Protein AF-A0A6I5RK06-F1 (afdb_monomer_lite)

Foldseek 3Di:
DDDDDDDDDDPVVVVVLVVVCVVVVHDSVVVVVVVVVVVVVVVVCVVPPDDWDWDADPVRDTDTPDD

Sequence (67 aa):
MSKQVRISLSDKDAEYLADIAKKMGIKEAEVMKKGLQLMALYARTRTEESSTLILKDEEGGKEVMII

Radius of gyration: 14.42 Å; chains: 1; bounding box: 31×34×26 Å

Secondary structure (DSSP, 8-state):
-PPP------HHHHHHHHHHHHHHTS-HHHHHHHHHHHHHHHHHHHH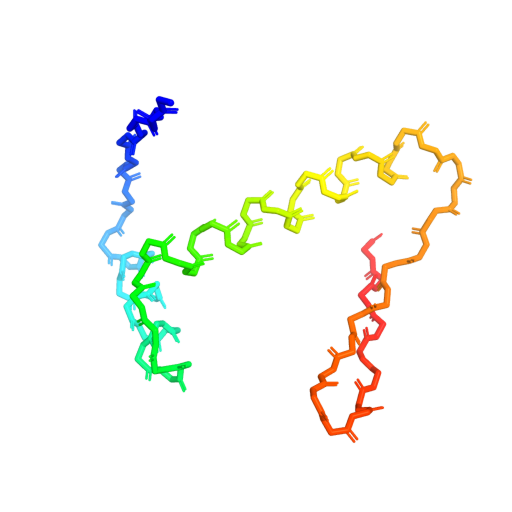SS---EEEE-TT--EEEE--

pLDDT: mean 77.67, std 16.63, range [49.34, 97.31]

Structure (mmCIF, N/CA/C/O backbone):
data_AF-A0A6I5RK06-F1
#
_entry.id   AF-A0A6I5RK06-F1
#
loop_
_atom_site.group_PDB
_atom_site.id
_atom_site.type_symbol
_atom_site.label_atom_id
_atom_site.label_alt_id
_atom_site.label_comp_id
_atom_site.label_asym_id
_atom_site.label_entity_id
_atom_site.label_seq_id
_atom_site.pdbx_PDB_ins_code
_atom_site.Cartn_x
_atom_site.Cartn_y
_atom_site.Cartn_z
_atom_site.occupancy
_atom_site.B_iso_or_equiv
_atom_site.auth_seq_id
_atom_site.auth_comp_id
_atom_site.auth_asym_id
_atom_site.auth_atom_id
_atom_site.pdbx_PDB_model_num
ATOM 1 N N . MET A 1 1 ? 17.520 12.004 11.379 1.00 50.22 1 MET A N 1
ATOM 2 C CA . MET A 1 1 ? 16.588 12.953 10.730 1.00 50.22 1 MET A CA 1
ATOM 3 C C . MET A 1 1 ? 15.565 12.158 9.938 1.00 50.22 1 MET A C 1
ATOM 5 O O . MET A 1 1 ? 15.975 11.323 9.142 1.00 50.22 1 MET A O 1
ATOM 9 N N . SER A 1 2 ? 14.267 12.360 10.163 1.00 73.12 2 SER A N 1
ATOM 10 C CA . SER A 1 2 ? 13.216 11.788 9.314 1.00 73.12 2 SER A CA 1
ATOM 11 C C . SER A 1 2 ? 12.948 12.729 8.135 1.00 73.12 2 SER A C 1
ATOM 13 O O . SER A 1 2 ? 12.735 13.924 8.326 1.00 73.12 2 SER A O 1
ATOM 15 N N . LYS A 1 3 ? 12.986 12.210 6.902 1.00 78.62 3 LYS A N 1
ATOM 16 C CA . LYS A 1 3 ? 12.491 12.937 5.723 1.00 78.62 3 LYS A CA 1
ATOM 17 C C . LYS A 1 3 ? 10.977 12.749 5.643 1.00 78.62 3 LYS A C 1
ATOM 19 O O . LYS A 1 3 ? 10.506 11.617 5.690 1.00 78.62 3 LYS A O 1
ATOM 24 N N . GLN A 1 4 ? 10.228 13.843 5.521 1.00 82.31 4 GLN A N 1
ATOM 25 C CA . GLN A 1 4 ? 8.796 13.793 5.224 1.00 82.31 4 GLN A CA 1
ATOM 26 C C . GLN A 1 4 ? 8.588 13.789 3.709 1.00 82.31 4 GLN A C 1
ATOM 28 O O . GLN A 1 4 ? 9.143 14.629 3.003 1.00 82.31 4 GLN A O 1
ATOM 33 N N . VAL A 1 5 ? 7.779 12.849 3.225 1.00 83.31 5 VAL A N 1
ATOM 34 C CA . VAL A 1 5 ? 7.332 12.770 1.830 1.00 83.31 5 VAL A CA 1
ATOM 35 C C . VAL A 1 5 ? 5.820 12.957 1.832 1.00 83.31 5 VAL A C 1
ATOM 37 O O . VAL A 1 5 ? 5.125 12.305 2.610 1.00 83.31 5 VAL A O 1
ATOM 40 N N . ARG A 1 6 ? 5.313 13.868 0.996 1.00 87.12 6 ARG A N 1
ATOM 41 C CA . ARG A 1 6 ? 3.874 14.052 0.774 1.00 87.12 6 ARG A CA 1
ATOM 42 C C . ARG A 1 6 ? 3.483 13.340 -0.511 1.00 87.12 6 ARG A C 1
ATOM 44 O O . ARG A 1 6 ? 4.178 13.477 -1.513 1.00 87.12 6 ARG A O 1
ATOM 51 N N . ILE A 1 7 ? 2.393 12.587 -0.458 1.00 84.50 7 ILE A N 1
ATOM 52 C CA . ILE A 1 7 ? 1.889 11.790 -1.573 1.00 84.50 7 ILE A CA 1
ATOM 53 C C . ILE A 1 7 ? 0.428 12.178 -1.767 1.00 84.50 7 ILE A C 1
ATOM 55 O O . ILE A 1 7 ? -0.320 12.257 -0.794 1.00 84.50 7 ILE A O 1
ATOM 59 N N . SER A 1 8 ? 0.049 12.448 -3.010 1.00 91.75 8 SER A N 1
ATOM 60 C CA . SER A 1 8 ? -1.339 12.665 -3.406 1.00 91.75 8 SER A CA 1
ATOM 61 C C . SER A 1 8 ? -1.843 11.394 -4.073 1.00 91.75 8 SER A C 1
ATOM 63 O O . SER A 1 8 ? -1.213 10.902 -5.007 1.00 91.75 8 SER A O 1
ATOM 65 N N . LEU A 1 9 ? -2.950 10.863 -3.568 1.00 90.56 9 LEU A N 1
ATOM 66 C CA . LEU A 1 9 ? -3.624 9.680 -4.093 1.00 90.56 9 LEU A CA 1
ATOM 67 C C . LEU A 1 9 ? -4.980 10.092 -4.664 1.00 90.56 9 LEU A C 1
ATOM 69 O O . LEU A 1 9 ? -5.526 11.122 -4.266 1.00 90.56 9 LEU A O 1
ATOM 73 N N . SER A 1 10 ? -5.511 9.294 -5.590 1.00 96.25 10 SER A N 1
ATOM 74 C CA . SER A 1 10 ? -6.927 9.406 -5.935 1.00 96.25 10 SER A CA 1
ATOM 75 C C . SER A 1 10 ? -7.784 8.982 -4.738 1.00 96.25 10 SER A C 1
ATOM 77 O O . SER A 1 10 ? -7.318 8.219 -3.888 1.00 96.25 10 SER A O 1
ATOM 79 N N . ASP A 1 11 ? -9.037 9.434 -4.680 1.00 94.50 11 ASP A N 1
ATOM 80 C CA . ASP A 1 11 ? -9.946 9.087 -3.577 1.00 94.50 11 ASP A CA 1
ATOM 81 C C . ASP A 1 11 ? -10.082 7.565 -3.414 1.00 94.50 11 ASP A C 1
ATOM 83 O O . ASP A 1 11 ? -9.990 7.034 -2.311 1.00 94.50 11 ASP A O 1
ATOM 87 N N . LYS A 1 12 ? -10.176 6.840 -4.535 1.00 95.94 12 LYS A N 1
ATOM 88 C CA . LYS A 1 12 ? -10.273 5.376 -4.548 1.00 95.94 12 LYS A CA 1
ATOM 89 C C . LYS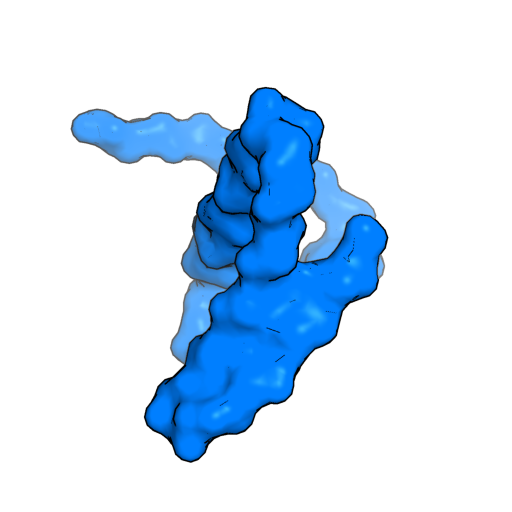 A 1 12 ? -9.009 4.691 -4.020 1.00 95.94 12 LYS A C 1
ATOM 91 O O . LYS A 1 12 ? -9.098 3.698 -3.302 1.00 95.94 12 LYS A O 1
ATOM 96 N N . ASP A 1 13 ? -7.830 5.198 -4.377 1.00 93.69 13 ASP A N 1
ATOM 97 C CA . ASP A 1 13 ? -6.564 4.632 -3.896 1.00 93.69 13 ASP A CA 1
ATOM 98 C C . ASP A 1 13 ? -6.359 4.923 -2.404 1.00 93.69 13 ASP A C 1
ATOM 100 O O . ASP A 1 13 ? -5.818 4.088 -1.677 1.00 93.69 13 ASP A O 1
ATOM 104 N N . ALA A 1 14 ? -6.820 6.088 -1.936 1.00 94.19 14 ALA A N 1
ATOM 105 C CA . ALA A 1 14 ? -6.815 6.441 -0.522 1.00 94.19 14 ALA A CA 1
ATOM 106 C C . ALA A 1 14 ? -7.749 5.527 0.289 1.00 94.19 14 ALA A C 1
ATOM 108 O O . ALA A 1 14 ? -7.334 5.007 1.323 1.00 94.19 14 ALA A O 1
ATOM 109 N N . GLU A 1 15 ? -8.963 5.257 -0.204 1.00 96.56 15 GLU A N 1
ATOM 110 C CA . GLU A 1 15 ? -9.883 4.287 0.409 1.00 96.56 15 GLU A CA 1
ATOM 111 C C . GLU A 1 15 ? -9.260 2.888 0.488 1.00 96.56 15 GLU A C 1
ATOM 113 O O . GLU A 1 15 ? -9.293 2.242 1.536 1.00 96.56 15 GLU A O 1
ATOM 118 N N . TYR A 1 16 ? -8.620 2.438 -0.593 1.00 95.75 16 TYR A N 1
ATOM 119 C CA . TYR A 1 16 ? -7.961 1.135 -0.620 1.00 95.75 16 TYR A CA 1
ATOM 120 C C . TYR A 1 16 ? -6.804 1.042 0.388 1.00 95.75 16 TYR A C 1
ATOM 122 O O . TYR A 1 16 ? -6.657 0.036 1.089 1.00 95.75 16 TYR A O 1
ATOM 130 N N . LEU A 1 17 ? -5.998 2.103 0.506 1.00 94.62 17 LEU A N 1
ATOM 131 C CA . LEU A 1 17 ? -4.925 2.194 1.496 1.00 94.62 17 LEU A CA 1
ATOM 132 C C . LEU A 1 17 ? -5.471 2.144 2.931 1.00 94.62 17 LEU A C 1
ATOM 134 O O . LEU A 1 17 ? -4.922 1.418 3.768 1.00 94.62 17 LEU A O 1
ATOM 138 N N . ALA A 1 18 ? -6.552 2.878 3.202 1.00 96.06 18 ALA A N 1
ATOM 139 C CA . ALA A 1 18 ? -7.218 2.894 4.499 1.00 96.06 18 ALA A CA 1
ATOM 140 C C . ALA A 1 18 ? -7.758 1.503 4.876 1.00 96.06 18 ALA A C 1
ATOM 142 O O . ALA A 1 18 ? -7.569 1.042 6.006 1.00 96.06 18 ALA A O 1
ATOM 143 N N . ASP A 1 19 ? -8.354 0.787 3.921 1.00 97.31 19 ASP A N 1
ATOM 144 C CA . ASP A 1 19 ? -8.865 -0.570 4.125 1.00 97.31 19 ASP A CA 1
ATOM 145 C C . ASP A 1 19 ? -7.757 -1.579 4.444 1.00 97.31 19 ASP A C 1
ATOM 147 O O . ASP A 1 19 ? -7.912 -2.412 5.344 1.00 97.31 19 ASP A O 1
ATOM 151 N N . ILE A 1 20 ? -6.620 -1.504 3.746 1.00 94.56 20 ILE A N 1
ATOM 152 C CA . ILE A 1 20 ? -5.453 -2.347 4.041 1.00 94.56 20 ILE A CA 1
ATOM 153 C C . ILE A 1 20 ? -4.932 -2.045 5.446 1.00 94.56 20 ILE A C 1
ATOM 155 O O . ILE A 1 20 ? -4.739 -2.965 6.244 1.00 94.56 20 ILE A O 1
ATOM 159 N N . ALA A 1 21 ? -4.739 -0.763 5.767 1.00 95.25 21 ALA A N 1
ATOM 160 C CA . ALA A 1 21 ? -4.253 -0.327 7.072 1.00 95.25 21 ALA A CA 1
ATOM 161 C C . ALA A 1 21 ? -5.151 -0.849 8.203 1.00 95.25 21 ALA A C 1
ATOM 163 O O . ALA A 1 21 ? -4.657 -1.408 9.186 1.00 95.25 21 ALA A O 1
ATOM 164 N N . LYS A 1 22 ? -6.473 -0.765 8.012 1.00 96.81 22 LYS A N 1
ATOM 165 C CA . LYS A 1 22 ? -7.477 -1.286 8.941 1.00 96.81 22 LYS A CA 1
ATOM 166 C C . LYS A 1 22 ? -7.389 -2.803 9.109 1.00 96.81 22 LYS A C 1
ATOM 168 O O . LYS A 1 22 ? -7.359 -3.269 10.245 1.00 96.81 22 LYS A O 1
ATOM 173 N N . LYS A 1 23 ? -7.321 -3.572 8.016 1.00 95.19 23 LYS A N 1
ATOM 174 C CA . LYS A 1 23 ? -7.201 -5.046 8.066 1.00 95.19 23 LYS A CA 1
ATOM 175 C C . LYS A 1 23 ? -5.930 -5.502 8.777 1.00 95.19 23 LYS A C 1
ATOM 177 O O . LYS A 1 23 ? -5.948 -6.504 9.479 1.00 95.19 23 LYS A O 1
ATOM 182 N N . MET A 1 24 ? -4.845 -4.753 8.607 1.00 91.25 24 MET A N 1
ATOM 183 C CA . MET A 1 24 ? -3.548 -5.045 9.212 1.00 91.25 24 MET A CA 1
ATOM 184 C C . MET A 1 24 ? -3.395 -4.490 10.638 1.00 91.25 24 MET A C 1
ATOM 186 O O . MET A 1 24 ? -2.387 -4.765 11.282 1.00 91.25 24 MET A O 1
ATOM 190 N N . GLY A 1 25 ? -4.342 -3.683 11.130 1.00 95.00 25 GLY A N 1
ATOM 1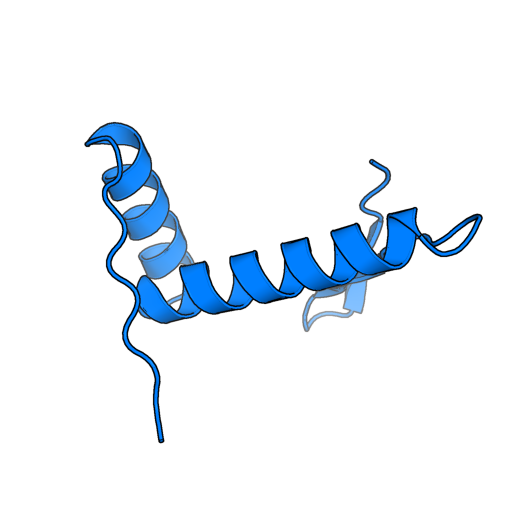91 C CA . GLY A 1 25 ? -4.240 -3.038 12.442 1.00 95.00 25 GLY A CA 1
ATOM 192 C C . GLY A 1 25 ? -3.082 -2.036 12.561 1.00 95.00 25 GLY A C 1
ATOM 193 O O . GLY A 1 25 ? -2.559 -1.828 13.655 1.00 95.00 25 GLY A O 1
ATOM 194 N N . ILE A 1 26 ? -2.657 -1.420 11.452 1.00 94.31 26 ILE A N 1
ATOM 195 C CA . ILE A 1 26 ? -1.533 -0.468 11.406 1.00 94.31 26 ILE A CA 1
ATOM 196 C C . ILE A 1 26 ? -1.955 0.879 10.810 1.00 94.31 26 ILE A C 1
ATOM 198 O O . ILE A 1 26 ? -3.063 1.049 10.316 1.00 94.31 26 ILE A O 1
ATOM 202 N N . LYS A 1 27 ? -1.057 1.869 10.857 1.00 95.06 27 LYS A N 1
ATOM 203 C CA . LYS A 1 27 ? -1.275 3.178 10.223 1.00 95.06 27 LYS A CA 1
ATOM 204 C C . LYS A 1 27 ? -1.016 3.095 8.719 1.00 95.06 27 LYS A C 1
ATOM 206 O O . LYS A 1 27 ? -0.069 2.433 8.300 1.00 95.06 27 LYS A O 1
ATOM 211 N N . GLU A 1 28 ? -1.753 3.870 7.929 1.00 93.38 28 GLU A N 1
ATOM 212 C CA . GLU A 1 28 ? -1.554 4.006 6.473 1.00 93.38 28 GLU A CA 1
ATOM 213 C C . GLU A 1 28 ? -0.102 4.345 6.099 1.00 93.38 28 GLU A C 1
ATOM 215 O O . GLU A 1 28 ? 0.463 3.774 5.169 1.00 93.38 28 GLU A O 1
ATOM 220 N N . ALA A 1 29 ? 0.555 5.211 6.879 1.00 91.62 29 ALA A N 1
ATOM 221 C CA . ALA A 1 29 ? 1.966 5.544 6.681 1.00 91.62 29 ALA A CA 1
ATOM 222 C C . ALA A 1 29 ? 2.892 4.315 6.790 1.00 91.62 29 ALA A C 1
ATOM 224 O O . ALA A 1 29 ? 3.893 4.229 6.079 1.00 91.62 29 ALA A O 1
ATOM 225 N N . GLU A 1 30 ? 2.558 3.354 7.655 1.00 90.75 30 GLU A N 1
ATOM 226 C CA . GLU A 1 30 ? 3.333 2.12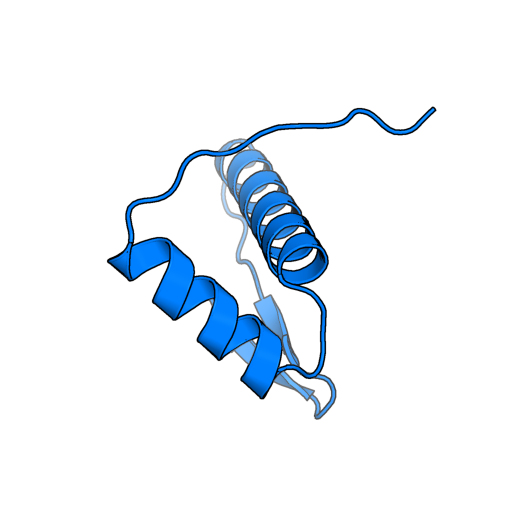3 7.820 1.00 90.75 30 GLU A CA 1
ATOM 227 C C . GLU A 1 30 ? 3.076 1.149 6.660 1.00 90.75 30 GLU A C 1
ATOM 229 O O . GLU A 1 30 ? 4.013 0.494 6.202 1.00 90.75 30 GLU A O 1
ATOM 234 N N . VAL A 1 31 ? 1.849 1.113 6.120 1.00 92.62 31 VAL A N 1
ATOM 235 C CA . VAL A 1 31 ? 1.531 0.386 4.876 1.00 92.62 31 VAL A CA 1
ATOM 236 C C . VAL A 1 31 ? 2.362 0.939 3.718 1.00 92.62 31 VAL A C 1
ATOM 238 O O . VAL A 1 31 ? 3.060 0.182 3.047 1.00 92.62 31 VAL A O 1
ATOM 241 N N . MET A 1 32 ? 2.375 2.263 3.534 1.00 91.56 32 MET A N 1
ATOM 242 C CA . MET A 1 32 ? 3.164 2.915 2.482 1.00 91.56 32 MET A CA 1
ATOM 243 C C . MET A 1 32 ? 4.662 2.656 2.635 1.00 91.56 32 MET A C 1
ATOM 245 O O . MET A 1 32 ? 5.354 2.386 1.656 1.00 91.56 32 MET A O 1
ATOM 249 N N . LYS A 1 33 ? 5.177 2.688 3.867 1.00 89.00 33 LYS A N 1
ATOM 250 C CA . LYS A 1 33 ? 6.578 2.373 4.158 1.00 89.00 33 LYS A CA 1
ATOM 251 C C . LYS A 1 33 ? 6.927 0.927 3.794 1.00 89.00 33 LYS A C 1
ATOM 253 O O . LYS A 1 33 ? 7.950 0.713 3.146 1.00 89.00 33 LYS A O 1
ATOM 258 N N . LYS A 1 34 ? 6.080 -0.046 4.152 1.00 89.50 34 LYS A N 1
ATOM 259 C CA . LYS A 1 34 ? 6.248 -1.458 3.760 1.00 89.50 34 LYS A CA 1
ATOM 260 C C . LYS A 1 34 ? 6.178 -1.630 2.238 1.00 89.50 34 LYS A C 1
ATOM 262 O O . LYS A 1 34 ? 7.028 -2.308 1.667 1.00 89.50 34 LYS A O 1
ATOM 267 N N . GLY A 1 35 ? 5.238 -0.955 1.573 1.00 89.00 35 GLY A N 1
ATOM 268 C CA . GLY A 1 35 ? 5.124 -0.950 0.111 1.00 89.00 35 GLY A CA 1
ATOM 269 C C . GLY A 1 35 ? 6.375 -0.396 -0.579 1.00 89.00 35 GLY A C 1
ATOM 270 O O . GLY A 1 35 ? 6.910 -1.020 -1.491 1.00 89.00 35 GLY A O 1
ATOM 271 N N . LEU A 1 36 ? 6.912 0.728 -0.093 1.00 87.88 36 LEU A N 1
ATOM 272 C CA . LEU A 1 36 ? 8.162 1.305 -0.603 1.00 87.88 36 LEU A CA 1
ATOM 273 C C . LEU A 1 36 ? 9.360 0.367 -0.411 1.00 87.88 36 LEU A C 1
ATOM 275 O O . LEU A 1 36 ? 10.193 0.258 -1.307 1.00 87.88 36 LEU A O 1
ATOM 279 N N . GLN A 1 37 ? 9.451 -0.325 0.729 1.00 84.75 37 GLN A N 1
ATOM 280 C CA . GLN A 1 37 ? 10.504 -1.318 0.973 1.00 84.75 37 GLN A CA 1
ATOM 281 C C . GLN A 1 37 ? 10.420 -2.489 -0.012 1.00 84.75 37 GLN A C 1
ATOM 283 O O . GLN A 1 37 ? 11.447 -2.899 -0.554 1.00 84.75 37 GLN A O 1
ATOM 288 N N . LEU A 1 38 ? 9.210 -2.986 -0.283 1.00 84.25 38 LEU A N 1
ATOM 289 C CA . LEU A 1 38 ? 8.985 -4.052 -1.258 1.00 84.25 38 LEU A CA 1
ATOM 290 C C . LEU A 1 38 ? 9.377 -3.607 -2.673 1.00 84.25 38 LEU A C 1
ATOM 292 O O . LEU A 1 38 ? 10.096 -4.324 -3.365 1.00 84.25 38 LEU A O 1
ATOM 296 N N . MET A 1 39 ? 8.979 -2.399 -3.078 1.00 82.06 39 MET A N 1
ATOM 297 C CA . MET A 1 39 ? 9.340 -1.833 -4.382 1.00 82.06 39 MET A CA 1
ATOM 298 C C . MET A 1 39 ? 10.847 -1.589 -4.521 1.00 82.06 39 MET A C 1
ATOM 300 O O . MET A 1 39 ? 11.410 -1.813 -5.590 1.00 82.06 39 MET A O 1
ATOM 304 N N . ALA A 1 40 ? 11.524 -1.163 -3.452 1.00 81.00 40 ALA A N 1
ATOM 305 C CA . ALA A 1 40 ? 12.977 -1.006 -3.447 1.00 81.00 40 ALA A CA 1
ATOM 306 C C . ALA A 1 40 ? 13.696 -2.356 -3.585 1.00 81.00 40 ALA A C 1
ATOM 308 O O . ALA A 1 40 ? 14.660 -2.467 -4.344 1.00 81.00 40 ALA A O 1
ATOM 309 N N . LEU A 1 41 ? 13.210 -3.387 -2.884 1.00 77.44 41 LEU A N 1
ATOM 310 C CA . LEU A 1 41 ? 13.720 -4.749 -3.021 1.00 77.44 41 LEU A CA 1
ATOM 311 C C . LEU A 1 41 ? 13.519 -5.251 -4.454 1.00 77.44 41 LEU A C 1
ATOM 313 O O . LEU A 1 41 ? 14.475 -5.708 -5.068 1.00 77.44 41 LEU A O 1
ATOM 317 N N . TYR A 1 42 ? 12.327 -5.056 -5.021 1.00 76.75 42 TYR A N 1
ATOM 318 C CA . TYR A 1 42 ? 12.034 -5.375 -6.415 1.00 76.75 42 TYR A CA 1
ATOM 319 C C . TYR A 1 42 ? 12.985 -4.682 -7.405 1.00 76.75 42 TYR A C 1
ATOM 321 O O . TYR A 1 42 ? 13.569 -5.331 -8.277 1.00 76.75 42 TYR A O 1
ATOM 329 N N . ALA A 1 43 ? 13.184 -3.369 -7.262 1.00 76.62 43 ALA A N 1
ATOM 330 C CA . ALA A 1 43 ? 14.061 -2.605 -8.146 1.00 76.62 43 ALA A CA 1
ATOM 331 C C . ALA A 1 43 ? 15.502 -3.138 -8.113 1.00 76.62 43 ALA A C 1
ATOM 333 O O . ALA A 1 43 ? 16.126 -3.282 -9.161 1.00 76.62 43 ALA A O 1
ATOM 334 N N . ARG A 1 44 ? 15.995 -3.508 -6.924 1.00 71.38 44 ARG A N 1
ATOM 335 C CA . ARG A 1 44 ? 17.304 -4.150 -6.756 1.00 71.38 44 ARG A CA 1
ATOM 336 C C . ARG A 1 44 ? 17.354 -5.541 -7.397 1.00 71.38 44 ARG A C 1
ATOM 338 O O . ARG A 1 44 ? 18.339 -5.879 -8.046 1.00 71.38 44 ARG A O 1
ATOM 345 N N . THR A 1 45 ? 16.293 -6.333 -7.273 1.00 68.44 45 THR A N 1
ATOM 346 C CA . THR A 1 45 ? 16.239 -7.675 -7.875 1.00 68.44 45 THR A CA 1
ATOM 347 C C . THR A 1 45 ? 16.176 -7.657 -9.402 1.00 68.44 45 THR A C 1
ATOM 349 O O . THR A 1 45 ? 16.658 -8.573 -10.047 1.00 68.44 45 THR A O 1
ATOM 352 N N . ARG A 1 46 ? 15.654 -6.593 -10.027 1.00 59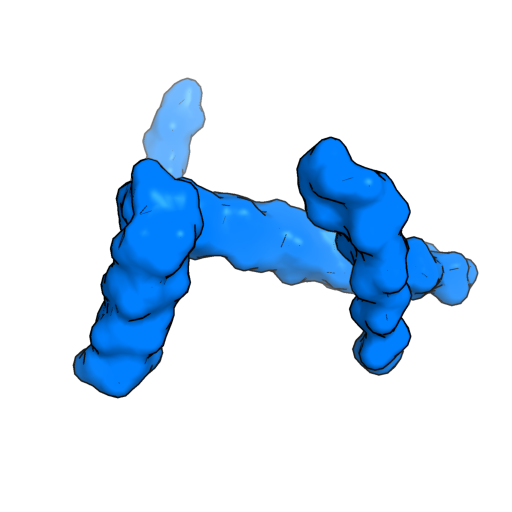.94 46 ARG A N 1
ATOM 353 C CA . ARG A 1 46 ? 15.729 -6.436 -11.492 1.00 59.94 46 ARG A CA 1
ATOM 354 C C . ARG A 1 46 ? 17.121 -6.065 -12.003 1.00 59.94 46 ARG A C 1
ATOM 356 O O . ARG A 1 46 ? 17.383 -6.233 -13.189 1.00 59.94 46 ARG A O 1
ATOM 363 N N . THR A 1 47 ? 17.993 -5.550 -11.138 1.00 60.59 47 THR A N 1
ATOM 364 C CA . THR A 1 47 ? 19.385 -5.228 -11.490 1.00 60.59 47 THR A CA 1
ATOM 365 C C . THR A 1 47 ? 20.352 -6.395 -11.281 1.00 60.59 47 THR A C 1
ATOM 367 O O . THR A 1 47 ? 21.472 -6.337 -11.776 1.00 60.59 47 THR A O 1
ATOM 370 N N . GLU A 1 48 ? 19.931 -7.454 -10.585 1.00 56.75 48 GLU A N 1
ATOM 371 C CA . GLU A 1 48 ? 20.700 -8.684 -10.373 1.00 56.75 48 GLU A CA 1
ATOM 372 C C . GLU A 1 48 ? 20.008 -9.820 -11.154 1.00 56.75 48 GLU A C 1
ATOM 374 O O . GLU A 1 48 ? 18.863 -10.162 -10.867 1.00 56.75 48 GLU A O 1
ATOM 379 N N . GLU A 1 49 ? 20.656 -10.378 -12.184 1.00 51.66 49 GLU A N 1
ATOM 380 C CA . GLU A 1 49 ? 20.080 -11.435 -13.031 1.00 51.66 49 GLU A CA 1
ATOM 381 C C . GLU A 1 49 ? 19.531 -12.598 -12.176 1.00 51.66 49 GLU A C 1
ATOM 383 O O . GLU A 1 49 ? 20.283 -13.335 -11.547 1.00 51.66 49 GLU A O 1
ATOM 388 N N . SER A 1 50 ? 18.204 -12.774 -12.187 1.00 53.44 50 SER A N 1
ATOM 389 C CA . SER A 1 50 ? 17.441 -13.829 -11.494 1.00 53.44 50 SER A CA 1
ATOM 390 C C . SER A 1 50 ? 17.333 -13.705 -9.971 1.00 53.44 50 SER A C 1
ATOM 392 O O . SER A 1 50 ? 17.940 -14.468 -9.222 1.00 53.44 50 SER A O 1
ATOM 394 N N . SER A 1 51 ? 16.445 -12.833 -9.485 1.00 54.03 51 SER A N 1
ATOM 395 C CA . SER A 1 51 ? 16.003 -12.900 -8.086 1.00 54.03 51 SER A CA 1
ATOM 396 C C . SER A 1 51 ? 14.519 -13.255 -7.960 1.00 54.03 51 SER A C 1
ATOM 398 O O . SER A 1 51 ? 13.645 -12.582 -8.496 1.00 54.03 51 SER A O 1
ATOM 400 N N . THR A 1 52 ? 14.236 -14.335 -7.228 1.00 56.78 52 THR A N 1
ATOM 401 C CA . THR A 1 52 ? 12.881 -14.722 -6.805 1.00 56.78 52 THR A CA 1
ATOM 402 C C . THR A 1 52 ? 12.592 -14.097 -5.445 1.00 56.78 52 THR A C 1
ATOM 404 O O . THR A 1 52 ? 13.379 -14.262 -4.511 1.00 56.78 52 THR A O 1
ATOM 407 N N . LEU A 1 53 ? 11.465 -13.398 -5.314 1.00 61.47 53 LEU A N 1
ATOM 408 C CA . LEU A 1 53 ? 11.059 -12.746 -4.071 1.00 61.47 53 LEU A CA 1
ATOM 409 C C . LEU A 1 53 ? 10.045 -13.650 -3.354 1.00 61.47 53 LEU A C 1
ATOM 411 O O . LEU A 1 53 ? 8.910 -13.817 -3.796 1.00 61.47 53 LEU A O 1
ATOM 415 N N . ILE A 1 54 ? 10.483 -14.294 -2.270 1.00 63.81 54 ILE A N 1
ATOM 416 C CA . ILE A 1 54 ? 9.635 -15.176 -1.458 1.00 63.81 54 ILE A CA 1
ATOM 417 C C . ILE A 1 54 ? 9.112 -14.366 -0.277 1.00 63.81 54 ILE A C 1
ATOM 419 O O . ILE A 1 54 ? 9.880 -14.015 0.623 1.00 63.81 54 ILE A O 1
ATOM 423 N N . LEU A 1 55 ? 7.811 -14.088 -0.273 1.00 65.06 55 LEU A N 1
ATOM 424 C CA . LEU A 1 55 ? 7.124 -13.511 0.871 1.00 65.06 55 LEU A CA 1
ATOM 425 C C . LEU A 1 55 ? 6.771 -14.652 1.825 1.00 65.06 55 LEU A C 1
ATOM 427 O O . LEU A 1 55 ? 6.204 -15.668 1.425 1.00 65.06 55 LEU A O 1
ATOM 431 N N . LYS A 1 56 ? 7.172 -14.511 3.086 1.00 57.34 56 LYS A N 1
ATOM 432 C CA . LYS A 1 56 ? 6.761 -15.417 4.156 1.00 57.34 56 LYS A CA 1
ATOM 433 C C . LYS A 1 56 ? 5.823 -14.665 5.076 1.00 57.34 56 LYS A C 1
ATOM 435 O O . LYS A 1 56 ? 6.188 -13.577 5.525 1.00 57.34 56 LYS A O 1
ATOM 440 N N . ASP A 1 57 ? 4.659 -15.236 5.346 1.00 62.53 57 ASP A N 1
ATOM 441 C CA . ASP A 1 57 ? 3.849 -14.780 6.468 1.00 62.53 57 ASP A CA 1
ATOM 442 C C . ASP A 1 57 ? 4.448 -15.266 7.805 1.00 62.53 57 ASP A C 1
ATOM 444 O O . ASP A 1 57 ? 5.432 -16.017 7.848 1.00 62.53 57 ASP A O 1
ATOM 448 N N . GLU A 1 58 ? 3.867 -14.800 8.908 1.00 55.66 58 GLU A N 1
ATOM 449 C CA . GLU A 1 58 ? 4.288 -15.149 10.269 1.00 55.66 58 GLU A CA 1
ATOM 450 C C . GLU A 1 58 ? 3.922 -16.595 10.669 1.00 55.66 58 GLU A C 1
ATOM 452 O O . GLU A 1 58 ? 4.516 -17.138 11.600 1.00 55.66 58 GLU A O 1
ATOM 457 N N . GLU A 1 59 ? 3.018 -17.251 9.938 1.00 63.62 59 GLU A N 1
ATOM 458 C CA . GLU A 1 59 ? 2.606 -18.652 10.111 1.00 63.62 59 GLU A CA 1
ATOM 459 C C . GLU A 1 59 ? 3.446 -19.633 9.264 1.00 63.62 59 GLU A C 1
ATOM 461 O O . GLU A 1 59 ? 3.272 -20.851 9.333 1.00 63.62 59 GLU A O 1
ATOM 466 N N . GLY A 1 60 ? 4.413 -19.128 8.489 1.00 53.88 60 GLY A N 1
ATOM 467 C CA . GLY A 1 60 ? 5.275 -19.930 7.622 1.00 53.88 60 GLY A CA 1
ATOM 468 C C . GLY A 1 60 ? 4.677 -20.230 6.244 1.00 53.88 60 GLY A C 1
ATOM 469 O O . GLY A 1 60 ? 5.298 -20.969 5.467 1.00 53.88 60 GLY A O 1
ATOM 470 N N . GLY A 1 61 ? 3.531 -19.632 5.912 1.00 52.53 61 GLY A N 1
ATOM 471 C CA . GLY A 1 61 ? 2.985 -19.589 4.564 1.00 52.53 61 GLY A CA 1
ATOM 472 C C . GLY A 1 61 ? 3.975 -18.908 3.623 1.00 52.53 61 GLY A C 1
ATOM 473 O O . GLY A 1 61 ? 4.470 -17.814 3.893 1.00 52.53 61 GLY A O 1
ATOM 474 N N . LYS A 1 62 ? 4.333 -19.587 2.529 1.00 54.56 62 LYS A N 1
ATOM 475 C CA . LYS A 1 62 ? 5.206 -19.038 1.485 1.00 54.56 62 LYS A CA 1
ATOM 476 C C . LYS A 1 62 ? 4.343 -18.605 0.310 1.00 54.56 62 LYS A C 1
ATOM 478 O O . LYS A 1 62 ? 3.858 -19.461 -0.425 1.00 54.56 62 LYS A O 1
ATOM 483 N N . GLU A 1 63 ? 4.227 -17.305 0.089 1.00 56.88 63 GLU A N 1
ATOM 484 C CA . GLU A 1 63 ? 3.747 -16.775 -1.183 1.00 56.88 63 GLU A CA 1
ATOM 485 C C . GLU A 1 63 ? 4.950 -16.431 -2.057 1.00 56.88 63 GLU A C 1
ATOM 487 O O . GLU A 1 63 ? 5.797 -15.594 -1.727 1.00 56.88 63 GLU A O 1
ATOM 492 N N . VAL A 1 64 ? 5.061 -17.135 -3.182 1.00 54.16 64 VAL A N 1
ATOM 493 C CA . VAL A 1 64 ? 6.064 -16.816 -4.193 1.00 54.16 64 VAL A CA 1
ATOM 494 C C . VAL A 1 64 ? 5.485 -15.712 -5.059 1.00 54.16 64 VAL A C 1
ATOM 496 O O . VAL A 1 64 ? 4.546 -15.941 -5.819 1.00 54.16 64 VAL A O 1
ATOM 499 N N . MET A 1 65 ? 6.055 -14.516 -4.956 1.00 56.22 65 MET A N 1
ATOM 500 C CA . MET A 1 65 ? 5.723 -13.438 -5.871 1.00 56.22 65 MET A CA 1
ATOM 501 C C . MET A 1 65 ? 6.595 -13.605 -7.120 1.00 56.22 65 MET A C 1
ATOM 503 O O . MET A 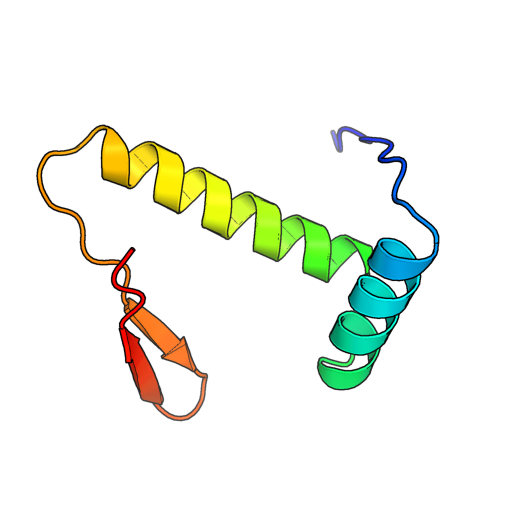1 65 ? 7.750 -13.178 -7.148 1.00 56.22 65 MET A O 1
ATOM 507 N N . ILE A 1 66 ? 6.057 -14.292 -8.132 1.00 49.34 66 ILE A N 1
ATOM 508 C CA . ILE A 1 66 ? 6.642 -14.343 -9.480 1.00 49.34 66 ILE A CA 1
ATOM 509 C C . ILE A 1 66 ? 6.065 -13.149 -10.248 1.00 49.34 66 ILE A C 1
ATOM 511 O O . ILE A 1 66 ? 4.855 -13.103 -10.464 1.00 49.34 66 ILE A O 1
ATOM 515 N N . ILE A 1 67 ? 6.909 -12.174 -10.602 1.00 51.59 67 ILE A N 1
ATOM 516 C CA . ILE A 1 67 ? 6.534 -10.990 -11.398 1.00 51.59 67 ILE A CA 1
ATOM 517 C C . ILE A 1 67 ? 7.145 -11.104 -12.787 1.00 51.59 67 ILE A C 1
ATOM 519 O O . ILE A 1 67 ? 8.385 -11.265 -12.850 1.00 51.59 67 ILE A O 1
#